Protein AF-A0A383BVG7-F1 (afdb_monomer)

Sequence (72 aa):
MQLVQKPAGFTPQGVIDYKGTDILRIPEFQKREFRGNEISMIFQEPMTSLNPVMTVGAQIVEVIIRHQHLSH

Radius of gyration: 15.14 Å; Cα contacts (8 Å, |Δi|>4): 24; chains: 1; bounding box: 39×27×32 Å

Secondary structure (DSSP, 8-state):
--SSPSSPS----S--EETTEETTTS-HHHHHHHBTTTB----SSGGGGS-TTS-HHHHHHHHHHHHHT---

Solvent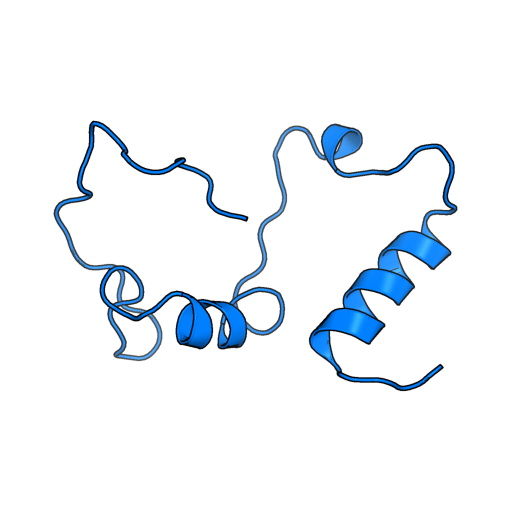-accessible surface area (backbone atoms only — not comparable to full-atom values): 5007 Å² total; per-residue (Å²): 140,68,96,70,62,82,87,48,99,65,77,84,84,82,78,50,73,54,97,90,37,51,67,79,79,56,58,75,72,63,52,53,66,42,44,76,76,76,47,76,85,84,61,96,63,55,72,79,78,56,61,90,92,51,55,71,66,58,58,55,49,52,54,48,33,73,74,66,73,54,80,134

InterPro domains:
  IPR027417 P-loop containing nucleoside triphosphate hydrolase [G3DSA:3.40.50.300] (3-72)
  IPR027417 P-loop containing nucleoside triphosphate hydrolase [SSF52540] (14-67)
  IPR050388 ABC Transporter, Nickel and Peptide Import [PTHR43297] (1-71)

pLDDT: mean 79.61, std 10.25, range [56.56, 92.5]

Mean predicted aligned error: 8.05 Å

Organism: NCBI:txid408172

Structure (mmCIF, N/CA/C/O backbone):
data_AF-A0A383BVG7-F1
#
_entry.id   AF-A0A383BVG7-F1
#
loop_
_atom_site.group_PDB
_atom_site.id
_atom_site.type_symbol
_atom_site.label_atom_id
_atom_site.label_alt_id
_atom_site.label_comp_id
_atom_site.label_asym_id
_atom_site.label_entity_id
_atom_site.label_seq_id
_atom_site.pdbx_PDB_ins_code
_atom_site.Cartn_x
_atom_site.Cartn_y
_atom_site.Cartn_z
_atom_site.occupancy
_atom_site.B_iso_or_equiv
_atom_site.auth_seq_id
_atom_site.auth_comp_id
_atom_site.auth_asym_id
_atom_site.auth_atom_id
_atom_site.pdbx_PDB_model_num
ATOM 1 N N . MET A 1 1 ? -0.004 4.782 1.173 1.00 56.56 1 MET A N 1
ATOM 2 C CA . MET A 1 1 ? -0.870 5.939 0.851 1.00 56.56 1 MET A CA 1
ATOM 3 C C . MET A 1 1 ? -2.254 5.725 1.456 1.00 56.56 1 MET A C 1
ATOM 5 O O . MET A 1 1 ? -2.597 4.583 1.744 1.00 56.56 1 MET A O 1
ATOM 9 N N . GLN A 1 2 ? -3.011 6.795 1.701 1.00 63.56 2 GLN A N 1
ATOM 10 C CA . GLN A 1 2 ? -4.413 6.741 2.139 1.00 63.56 2 GLN A CA 1
ATOM 11 C C . GLN A 1 2 ? -5.297 7.362 1.056 1.00 63.56 2 GLN A C 1
ATOM 13 O O . GLN A 1 2 ? -4.904 8.373 0.484 1.00 63.56 2 GLN A O 1
ATOM 18 N N . LEU A 1 3 ? -6.463 6.761 0.786 1.00 65.38 3 LEU A N 1
ATOM 19 C CA . LEU A 1 3 ? -7.422 7.269 -0.207 1.00 65.38 3 LEU A CA 1
ATOM 20 C C . LEU A 1 3 ? -8.005 8.629 0.189 1.00 65.38 3 LEU A C 1
ATOM 22 O O . LEU A 1 3 ? -8.267 9.466 -0.664 1.00 65.38 3 LEU A O 1
ATOM 26 N N . VAL A 1 4 ? -8.180 8.851 1.491 1.00 69.75 4 VAL A N 1
ATOM 27 C CA . VAL A 1 4 ? -8.705 10.100 2.037 1.00 69.75 4 VAL A CA 1
ATOM 28 C C . VAL A 1 4 ? -7.588 10.785 2.814 1.00 69.75 4 VAL A C 1
ATOM 30 O O . VAL A 1 4 ? -7.048 10.211 3.762 1.00 69.75 4 VAL A O 1
ATOM 33 N N . GLN A 1 5 ? -7.218 11.997 2.398 1.00 62.22 5 GLN A N 1
ATOM 34 C CA . GLN A 1 5 ? -6.201 12.787 3.091 1.00 62.22 5 GLN A CA 1
ATOM 35 C C . GLN A 1 5 ? -6.748 13.363 4.400 1.00 62.22 5 GLN A C 1
ATOM 37 O O . GLN A 1 5 ? -7.917 13.736 4.489 1.00 62.22 5 GLN A O 1
ATOM 42 N N . LYS A 1 6 ? -5.891 13.434 5.425 1.00 67.81 6 LYS A N 1
ATOM 43 C CA . LYS A 1 6 ? -6.226 14.069 6.702 1.00 67.81 6 LYS A CA 1
ATOM 44 C C . LYS A 1 6 ? -5.866 15.566 6.685 1.00 67.81 6 LYS A C 1
ATOM 46 O O . LYS A 1 6 ? -4.826 15.904 6.128 1.00 67.81 6 LYS A O 1
ATOM 51 N N . PRO A 1 7 ? -6.647 16.431 7.360 1.00 60.97 7 PRO A N 1
ATOM 52 C CA . PRO A 1 7 ? -7.894 16.114 8.050 1.00 60.97 7 PRO A CA 1
ATOM 53 C C . PRO A 1 7 ? -9.026 15.918 7.038 1.00 60.97 7 PRO A C 1
ATOM 55 O O . PRO A 1 7 ? -9.346 16.801 6.250 1.00 60.97 7 PRO A O 1
ATOM 58 N N . ALA A 1 8 ? -9.638 14.740 7.069 1.00 60.69 8 ALA A N 1
ATOM 59 C CA . ALA A 1 8 ? -10.835 14.493 6.298 1.00 60.69 8 ALA A CA 1
ATOM 60 C C . ALA A 1 8 ? -11.980 15.198 7.029 1.00 60.69 8 ALA A C 1
ATOM 62 O O . ALA A 1 8 ? -12.161 14.968 8.223 1.00 60.69 8 ALA A O 1
ATOM 63 N N . GLY A 1 9 ? -12.794 15.995 6.333 1.00 58.50 9 GLY A N 1
ATOM 64 C CA . GLY A 1 9 ? -14.072 16.484 6.881 1.00 58.50 9 GLY A CA 1
ATOM 65 C C . GLY A 1 9 ? -15.063 15.353 7.211 1.00 58.50 9 GLY A C 1
ATOM 66 O O . GLY A 1 9 ? -16.150 15.602 7.720 1.00 58.50 9 GLY A O 1
ATOM 67 N N . PHE A 1 10 ? -14.679 14.108 6.925 1.00 62.53 10 PHE A N 1
ATOM 68 C CA . PHE A 1 10 ? -15.400 12.887 7.216 1.00 62.53 10 PHE A CA 1
ATOM 69 C C . PHE A 1 10 ? -14.554 12.001 8.134 1.00 62.53 10 PHE A C 1
ATOM 71 O O . PHE A 1 10 ? -13.536 11.445 7.716 1.00 62.53 10 PHE A O 1
ATOM 78 N N . THR A 1 11 ? -14.995 11.843 9.380 1.00 62.53 11 THR A N 1
ATOM 79 C CA . THR A 1 11 ? -14.535 10.753 10.243 1.00 62.53 11 THR A CA 1
ATOM 80 C C . THR A 1 11 ? -15.390 9.535 9.907 1.00 62.53 11 THR A C 1
ATOM 82 O O . THR A 1 11 ? -16.594 9.583 10.171 1.00 62.53 11 THR A O 1
ATOM 85 N N . PRO A 1 12 ? -14.823 8.457 9.336 1.00 65.56 12 PRO A N 1
ATOM 86 C CA . PRO A 1 12 ? -15.587 7.248 9.073 1.00 65.56 12 PRO A CA 1
ATOM 87 C C . PRO A 1 12 ? -16.204 6.748 10.379 1.00 65.56 12 PRO A C 1
ATOM 89 O O . PRO A 1 12 ? -15.489 6.442 11.332 1.00 65.56 12 PRO A O 1
ATOM 92 N N . GLN A 1 13 ? -17.533 6.710 10.438 1.00 73.38 13 GLN A N 1
ATOM 93 C CA . GLN A 1 13 ? -18.255 6.038 11.510 1.00 73.38 13 GLN A CA 1
ATOM 94 C C . GLN A 1 13 ? -18.390 4.570 11.113 1.00 73.38 13 GLN A C 1
ATOM 96 O O . GLN A 1 13 ? -18.823 4.267 10.003 1.00 73.38 13 GLN A O 1
ATOM 101 N N . GLY A 1 14 ? -17.978 3.664 11.995 1.00 83.31 14 GLY A N 1
ATOM 102 C CA . GLY A 1 14 ? -18.012 2.227 11.738 1.00 83.31 14 GLY A CA 1
ATOM 103 C C . GLY A 1 14 ? -16.748 1.515 12.199 1.00 83.31 14 GLY A C 1
ATOM 104 O O . GLY A 1 14 ? -15.877 2.104 12.839 1.00 83.31 14 GLY A O 1
ATOM 105 N N . VAL A 1 15 ? -16.691 0.227 11.879 1.00 87.62 15 VAL A N 1
ATOM 106 C CA . VAL A 1 15 ? -15.581 -0.677 12.184 1.00 87.62 15 VAL A CA 1
ATOM 107 C C . VAL A 1 15 ? -15.198 -1.368 10.887 1.00 87.62 15 VAL A C 1
ATOM 109 O O . VAL A 1 15 ? -16.075 -1.847 10.167 1.00 87.62 15 VAL A O 1
ATOM 112 N N . ILE A 1 16 ? -13.901 -1.420 10.592 1.00 88.62 16 ILE A N 1
ATOM 113 C CA . ILE A 1 16 ? -13.381 -2.318 9.560 1.00 88.62 16 ILE A CA 1
ATOM 114 C C . ILE A 1 16 ? -12.602 -3.396 10.295 1.00 88.62 16 ILE A C 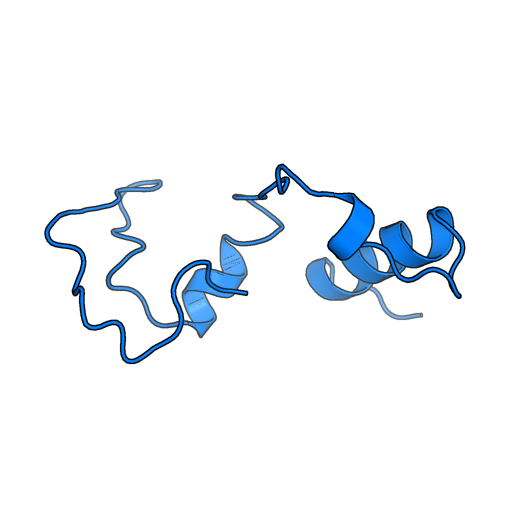1
ATOM 116 O O . ILE A 1 16 ? -11.453 -3.177 10.671 1.00 88.62 16 ILE A O 1
ATOM 120 N N . ASP A 1 17 ? -13.253 -4.533 10.532 1.00 92.50 17 ASP A N 1
ATOM 121 C CA . ASP A 1 17 ? -12.601 -5.678 11.155 1.00 92.50 17 ASP A CA 1
ATOM 122 C C . ASP A 1 17 ? -11.791 -6.442 10.110 1.00 92.50 17 ASP A C 1
ATOM 124 O O . ASP A 1 17 ? -12.316 -6.897 9.091 1.00 92.50 17 ASP A O 1
ATOM 128 N N . TYR A 1 18 ? -10.496 -6.567 10.366 1.00 91.62 18 TYR A N 1
ATOM 129 C CA . TYR A 1 18 ? -9.615 -7.452 9.629 1.00 91.62 18 TYR A CA 1
ATOM 130 C C . TYR A 1 18 ? -8.882 -8.330 10.637 1.00 91.62 18 TYR A C 1
ATOM 132 O O . TYR A 1 18 ? -8.105 -7.835 11.453 1.00 91.62 18 TYR A O 1
ATOM 140 N N . LYS A 1 19 ? -9.156 -9.640 10.599 1.00 90.88 19 LYS A N 1
ATOM 141 C CA . LYS A 1 19 ? -8.581 -10.634 11.523 1.00 90.88 19 LYS A CA 1
ATOM 142 C C . LYS A 1 19 ? -8.763 -10.259 13.008 1.00 90.88 19 LYS A C 1
ATOM 144 O O . LYS A 1 19 ? -7.842 -10.432 13.803 1.00 90.88 19 LYS A O 1
ATOM 149 N N . GLY A 1 20 ? -9.931 -9.732 13.388 1.00 91.56 20 GLY A N 1
ATOM 150 C CA . GLY A 1 20 ? -10.224 -9.330 14.769 1.00 91.56 20 GLY A CA 1
ATOM 151 C C . GLY A 1 20 ? -9.588 -8.003 15.192 1.00 91.56 20 GLY A C 1
ATOM 152 O O . GLY A 1 20 ? -9.590 -7.672 16.378 1.00 91.56 20 GLY A O 1
ATOM 153 N N . THR A 1 21 ? -9.003 -7.258 14.249 1.00 91.19 21 THR A N 1
ATOM 154 C CA . THR A 1 21 ? -8.429 -5.931 14.483 1.00 91.19 21 THR A CA 1
ATOM 155 C C . THR A 1 21 ? -9.220 -4.881 13.715 1.00 91.19 21 THR A C 1
ATOM 157 O O . THR A 1 21 ? -9.341 -4.954 12.493 1.00 91.19 21 THR A O 1
ATOM 160 N N . ASP A 1 22 ? -9.703 -3.853 14.417 1.00 92.19 22 ASP A N 1
ATOM 161 C CA . ASP A 1 22 ? -10.305 -2.679 13.783 1.00 92.19 22 ASP A CA 1
ATOM 162 C C . ASP A 1 22 ? -9.220 -1.783 13.165 1.00 92.19 22 ASP A C 1
ATOM 164 O O . ASP A 1 22 ? -8.598 -0.945 13.832 1.00 92.19 22 ASP A O 1
ATOM 168 N N . ILE A 1 23 ? -8.995 -1.943 11.860 1.00 89.75 23 ILE A N 1
ATOM 169 C CA . ILE A 1 23 ? -7.894 -1.282 11.150 1.00 89.75 23 ILE A CA 1
ATOM 170 C C . ILE A 1 23 ? -8.093 0.232 10.980 1.00 89.75 23 ILE A C 1
ATOM 172 O O . ILE A 1 23 ? -7.158 0.938 10.585 1.00 89.75 23 ILE A O 1
ATOM 176 N N . LEU A 1 24 ? -9.279 0.769 11.294 1.00 85.81 24 LEU A N 1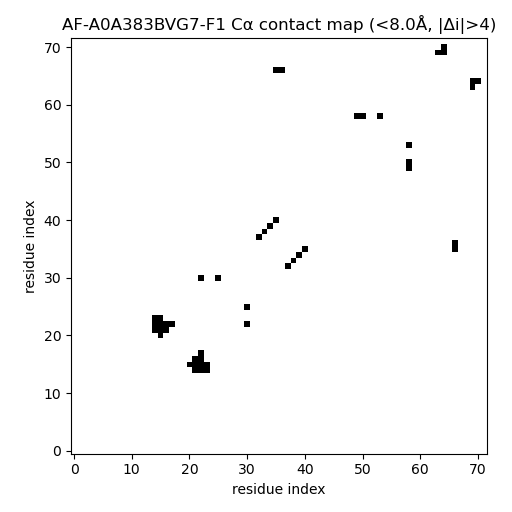
ATOM 177 C CA . LEU A 1 24 ? -9.499 2.217 11.328 1.00 85.81 24 LEU A CA 1
ATOM 178 C C . LEU A 1 24 ? -8.843 2.868 12.551 1.00 85.81 24 LEU A C 1
ATOM 180 O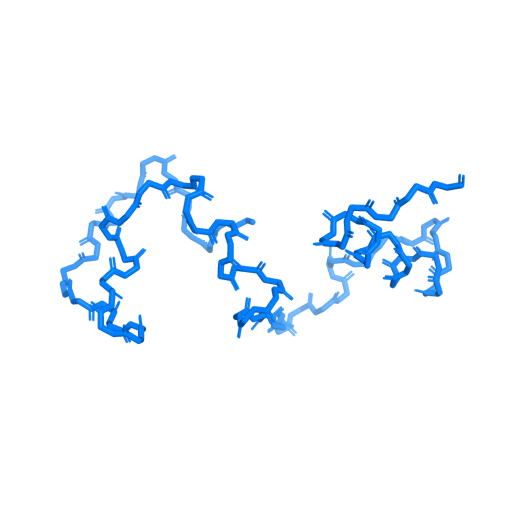 O . LEU A 1 24 ? -8.391 4.015 12.458 1.00 85.81 24 LEU A O 1
ATOM 184 N N . ARG A 1 25 ? -8.764 2.142 13.673 1.00 87.00 25 ARG A N 1
ATOM 185 C CA . ARG A 1 25 ? -8.379 2.677 14.991 1.00 87.00 25 ARG A CA 1
ATOM 186 C C . ARG A 1 25 ? -6.920 2.442 15.376 1.00 87.00 25 ARG A C 1
ATOM 188 O O . ARG A 1 25 ? -6.439 3.066 16.318 1.00 87.00 25 ARG A O 1
ATOM 195 N N . ILE A 1 26 ? -6.200 1.598 14.646 1.00 89.38 26 ILE A N 1
ATOM 196 C CA . ILE A 1 26 ? -4.778 1.340 14.899 1.00 89.38 26 ILE A CA 1
ATOM 197 C C . ILE A 1 26 ? -3.867 2.496 14.419 1.00 89.38 26 ILE A C 1
ATOM 199 O O . ILE A 1 26 ? -4.229 3.236 13.494 1.00 89.38 26 ILE A O 1
ATOM 203 N N . PRO A 1 27 ? -2.663 2.668 14.999 1.00 88.19 27 PRO A N 1
ATOM 204 C CA . PRO A 1 27 ? -1.669 3.639 14.531 1.00 88.19 27 PRO A CA 1
ATOM 205 C C . PRO A 1 27 ? -1.159 3.359 13.105 1.00 88.19 27 PRO A C 1
ATOM 207 O O . PRO A 1 27 ? -1.113 2.215 12.659 1.00 88.19 27 PRO A O 1
ATOM 210 N N . GLU A 1 28 ? -0.680 4.389 12.389 1.00 85.44 28 GLU A N 1
ATOM 211 C CA . GLU A 1 28 ? -0.189 4.233 11.002 1.00 85.44 28 GLU A CA 1
ATOM 212 C C . GLU A 1 28 ? 0.972 3.242 10.855 1.00 85.44 28 GLU A C 1
ATOM 214 O O . GLU A 1 28 ? 1.110 2.643 9.791 1.00 85.44 28 GLU A O 1
ATOM 219 N N . PHE A 1 29 ? 1.804 3.059 11.886 1.00 86.56 29 PHE A N 1
ATOM 220 C CA . PHE A 1 29 ? 2.900 2.094 11.812 1.00 86.56 29 PHE A CA 1
ATOM 221 C C . PHE A 1 29 ? 2.393 0.651 11.747 1.00 86.56 29 PHE A C 1
ATOM 223 O O . PHE A 1 29 ? 2.891 -0.101 10.921 1.00 86.56 29 PHE A O 1
ATOM 230 N N . GLN A 1 30 ? 1.346 0.314 12.505 1.00 87.00 30 GLN A N 1
ATOM 231 C CA . GLN A 1 30 ? 0.705 -1.005 12.450 1.00 87.00 30 GLN A CA 1
ATOM 232 C C . GLN A 1 30 ? -0.044 -1.196 11.129 1.00 87.00 30 GLN A C 1
ATOM 234 O O . GLN A 1 30 ? -0.011 -2.266 10.536 1.00 87.00 30 GLN A O 1
ATOM 239 N N . LYS A 1 31 ? -0.642 -0.131 10.574 1.00 87.88 31 LYS A N 1
ATOM 240 C CA . LYS A 1 31 ? -1.269 -0.204 9.238 1.00 87.88 31 LYS A CA 1
ATOM 241 C C . LYS A 1 31 ? -0.291 -0.609 8.136 1.00 87.88 31 LYS A C 1
ATOM 243 O O . LYS A 1 31 ? -0.731 -1.148 7.123 1.00 87.88 31 LYS A O 1
ATOM 248 N N . ARG A 1 32 ? 1.006 -0.307 8.283 1.00 83.81 32 ARG A N 1
ATOM 249 C CA . ARG A 1 32 ? 2.027 -0.702 7.300 1.00 83.81 32 ARG A CA 1
ATOM 250 C C . ARG A 1 32 ? 2.269 -2.208 7.274 1.00 83.81 32 ARG A C 1
ATOM 252 O O . ARG A 1 32 ? 2.643 -2.694 6.221 1.00 83.81 32 ARG A O 1
ATOM 259 N N . GLU A 1 33 ? 2.021 -2.922 8.369 1.00 84.38 33 GLU A N 1
ATOM 260 C CA . GLU A 1 33 ? 2.194 -4.381 8.432 1.00 84.38 33 GLU A CA 1
ATOM 261 C C . GLU A 1 33 ? 1.154 -5.101 7.562 1.00 84.38 33 GLU A C 1
ATOM 263 O O . GLU A 1 33 ? 1.478 -6.052 6.855 1.00 84.38 33 GLU A O 1
ATOM 268 N N . PHE A 1 34 ? -0.077 -4.580 7.530 1.00 86.56 34 PHE A N 1
ATOM 269 C CA . PHE A 1 34 ? -1.142 -5.112 6.679 1.00 86.56 34 PHE A CA 1
ATOM 270 C C . PHE A 1 34 ? -0.999 -4.682 5.214 1.00 86.56 34 PHE A C 1
ATOM 272 O O . PHE A 1 34 ? -1.278 -5.454 4.301 1.00 86.56 34 PHE A O 1
ATOM 279 N N . ARG A 1 35 ? -0.596 -3.433 4.956 1.00 86.38 35 ARG A N 1
ATOM 280 C CA . ARG A 1 35 ? -0.540 -2.878 3.594 1.00 86.38 35 ARG A CA 1
ATOM 281 C C . ARG A 1 35 ? 0.575 -3.512 2.765 1.00 86.38 35 ARG A C 1
ATOM 283 O O . ARG A 1 35 ? 1.708 -3.614 3.212 1.00 86.38 35 ARG A O 1
ATOM 290 N N . GLY A 1 36 ? 0.260 -3.874 1.526 1.00 78.19 36 GLY A N 1
ATOM 291 C CA . GLY A 1 36 ? 1.213 -4.427 0.561 1.00 78.19 36 GLY A CA 1
ATOM 292 C C . GLY A 1 36 ? 1.532 -5.908 0.775 1.00 78.19 36 GLY A C 1
ATOM 293 O O . GLY A 1 36 ? 1.740 -6.611 -0.208 1.00 78.19 36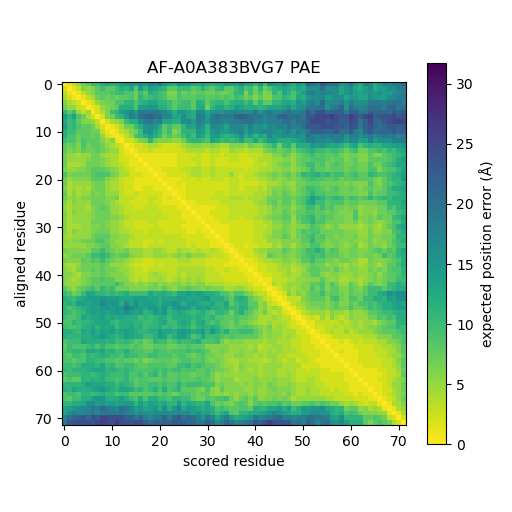 GLY A O 1
ATOM 294 N N . ASN A 1 37 ? 1.519 -6.392 2.023 1.00 80.88 37 ASN A N 1
ATOM 295 C CA . ASN A 1 37 ? 1.726 -7.807 2.339 1.00 80.88 37 ASN A C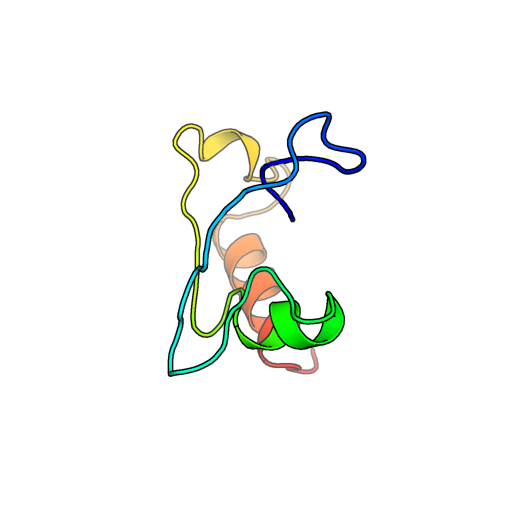A 1
ATOM 296 C C . ASN A 1 37 ? 0.406 -8.590 2.426 1.00 80.88 37 ASN A C 1
ATOM 298 O O . ASN A 1 37 ? 0.259 -9.638 1.808 1.00 80.88 37 ASN A O 1
ATOM 302 N N . GLU A 1 38 ? -0.574 -8.065 3.165 1.00 87.44 38 GLU A N 1
ATOM 303 C CA . GLU A 1 38 ? -1.864 -8.733 3.380 1.00 87.44 38 GLU A CA 1
ATOM 304 C C . GLU A 1 38 ? -3.017 -8.077 2.615 1.00 87.44 38 GLU A C 1
ATOM 306 O O . GLU A 1 38 ? -3.923 -8.751 2.131 1.00 87.44 38 GLU A O 1
ATOM 311 N N . ILE A 1 39 ? -2.985 -6.749 2.505 1.00 88.19 39 ILE A N 1
ATOM 312 C CA . ILE A 1 39 ? -4.006 -5.934 1.856 1.00 88.19 39 ILE A CA 1
ATOM 313 C C . ILE A 1 39 ? -3.322 -5.060 0.811 1.00 88.19 39 ILE A C 1
ATOM 315 O O . ILE A 1 39 ? -2.559 -4.145 1.137 1.00 88.19 39 ILE A O 1
ATOM 319 N N . SER A 1 40 ? -3.650 -5.311 -0.451 1.00 85.69 40 SER A N 1
ATOM 320 C CA . SER A 1 40 ? -3.156 -4.555 -1.601 1.00 85.69 40 SER A CA 1
ATOM 321 C C . SER A 1 40 ? -4.316 -3.914 -2.350 1.00 85.69 40 SER A C 1
ATOM 323 O O . SER A 1 40 ? -5.451 -4.379 -2.291 1.00 85.69 40 SER A O 1
ATOM 325 N N . MET A 1 41 ? -4.036 -2.812 -3.037 1.00 83.69 41 MET A N 1
ATOM 326 C CA . MET A 1 41 ? -5.042 -2.021 -3.740 1.00 83.69 41 MET A CA 1
ATOM 327 C C . MET A 1 41 ? -4.593 -1.795 -5.180 1.00 83.69 41 MET A C 1
ATOM 329 O O . MET A 1 41 ? -3.454 -1.397 -5.412 1.00 83.69 41 MET A O 1
ATOM 333 N N . ILE A 1 42 ? -5.503 -2.016 -6.129 1.00 81.19 42 ILE A N 1
ATOM 334 C CA . ILE A 1 42 ? -5.319 -1.681 -7.542 1.00 81.19 42 ILE A CA 1
ATOM 335 C C . ILE A 1 42 ? -6.235 -0.496 -7.845 1.00 81.19 42 ILE A C 1
ATOM 337 O O . ILE A 1 42 ? -7.448 -0.580 -7.654 1.00 81.19 42 ILE A O 1
ATOM 341 N N . PHE A 1 43 ? -5.652 0.619 -8.278 1.00 79.62 43 PHE A N 1
ATOM 342 C CA . PHE A 1 43 ? -6.411 1.813 -8.641 1.00 79.62 43 PHE A CA 1
ATOM 343 C C . PHE A 1 43 ? -7.078 1.646 -10.009 1.00 79.62 43 PHE A C 1
ATOM 345 O O . PHE A 1 43 ? -6.519 1.009 -10.899 1.00 79.62 43 PHE A O 1
ATOM 352 N N . GLN A 1 44 ? -8.255 2.256 -10.185 1.00 79.69 44 GLN A N 1
ATOM 353 C CA . GLN A 1 44 ? -8.985 2.238 -11.461 1.00 79.69 44 GLN A CA 1
ATOM 354 C C . GLN A 1 44 ? -8.268 3.026 -12.572 1.00 79.69 44 GLN A C 1
ATOM 356 O O . GLN A 1 44 ? -8.453 2.723 -13.746 1.00 79.69 44 GLN A O 1
ATOM 361 N N . GLU A 1 45 ? -7.389 3.966 -12.209 1.00 81.75 45 GLU A N 1
ATOM 362 C CA . GLU A 1 45 ? -6.473 4.663 -13.121 1.00 81.75 45 GLU A CA 1
ATOM 363 C C . GLU A 1 45 ? -5.022 4.194 -12.893 1.00 81.75 45 GLU A C 1
ATOM 365 O O . GLU A 1 45 ? -4.186 4.959 -12.400 1.00 81.75 45 GLU A O 1
ATOM 370 N N . PRO A 1 46 ? -4.684 2.931 -13.219 1.00 67.25 46 PRO A N 1
ATOM 371 C CA . PRO A 1 46 ? -3.397 2.330 -12.858 1.00 67.25 46 PRO A CA 1
ATOM 372 C C . PRO A 1 46 ? -2.203 3.061 -13.486 1.00 67.25 46 PRO A C 1
ATOM 374 O O . PRO A 1 46 ? -1.112 3.068 -12.921 1.00 67.25 46 PRO A O 1
ATOM 377 N N . MET A 1 47 ? -2.423 3.733 -14.620 1.00 70.94 47 MET A N 1
ATOM 378 C CA . MET A 1 47 ? -1.403 4.494 -15.344 1.00 70.94 47 MET A CA 1
ATOM 379 C C . MET A 1 47 ? -0.799 5.633 -14.511 1.00 70.94 47 MET A C 1
ATOM 381 O O . MET A 1 47 ? 0.370 5.952 -14.690 1.00 70.94 47 MET A O 1
ATOM 385 N N . THR A 1 48 ? -1.556 6.212 -13.571 1.00 72.31 48 THR A N 1
ATOM 386 C CA . THR A 1 48 ? -1.073 7.298 -12.692 1.00 72.31 48 THR A CA 1
ATOM 387 C C . THR A 1 48 ? -0.048 6.831 -11.659 1.00 72.31 48 THR A C 1
ATOM 389 O O . THR A 1 48 ? 0.704 7.637 -11.120 1.00 72.31 48 THR A O 1
ATOM 392 N N . SER A 1 49 ? -0.016 5.527 -11.373 1.00 73.44 49 SER A N 1
ATOM 393 C CA . SER A 1 49 ? 0.888 4.927 -10.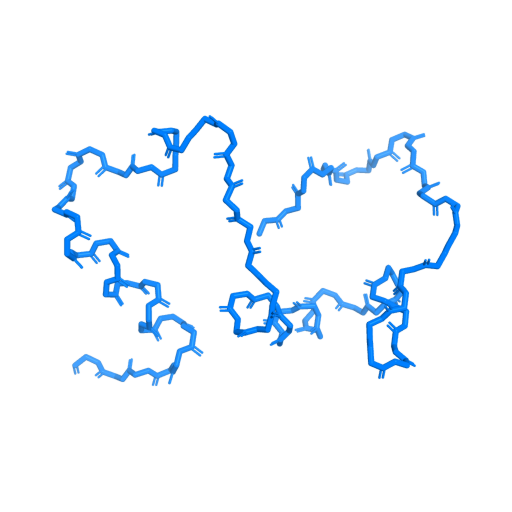389 1.00 73.44 49 SER A CA 1
ATOM 394 C C . SER A 1 49 ? 2.202 4.441 -11.006 1.00 73.44 49 SER A C 1
ATOM 396 O O . SER A 1 49 ? 3.106 4.058 -10.267 1.00 73.44 49 SER A O 1
ATOM 398 N N . LEU A 1 50 ? 2.309 4.442 -12.340 1.00 77.56 50 LEU A N 1
ATOM 399 C CA . LEU A 1 50 ? 3.502 4.006 -13.057 1.00 77.56 50 LEU A CA 1
ATOM 400 C C . LEU A 1 50 ? 4.440 5.185 -13.310 1.00 77.56 50 LEU A C 1
ATOM 402 O O . LEU A 1 50 ? 4.033 6.229 -13.817 1.00 77.56 50 LEU A O 1
ATOM 406 N N . ASN A 1 51 ? 5.721 4.994 -13.010 1.00 80.81 51 ASN A N 1
ATOM 407 C CA . ASN A 1 51 ? 6.761 5.951 -13.353 1.00 80.81 51 ASN A CA 1
ATOM 408 C C . ASN A 1 51 ? 7.235 5.714 -14.804 1.00 80.81 51 ASN A C 1
ATOM 410 O O . ASN A 1 51 ? 7.865 4.685 -15.065 1.00 80.81 51 ASN A O 1
ATOM 414 N N . PRO A 1 52 ? 6.991 6.640 -15.753 1.00 81.25 52 PRO A N 1
ATOM 415 C CA . PRO A 1 52 ? 7.317 6.434 -17.165 1.00 81.25 52 PRO A CA 1
ATOM 416 C C . PRO A 1 52 ? 8.823 6.380 -17.454 1.00 81.25 52 PRO A C 1
ATOM 418 O O . PRO A 1 52 ? 9.210 5.925 -18.527 1.00 81.25 52 PRO A O 1
ATOM 421 N N . VAL A 1 53 ? 9.683 6.813 -16.522 1.00 89.50 53 VAL A N 1
ATOM 422 C CA . VAL A 1 53 ? 11.145 6.719 -16.684 1.00 89.50 53 VAL A CA 1
ATOM 423 C C . VAL A 1 53 ? 11.733 5.398 -16.174 1.00 89.50 53 VAL A C 1
ATOM 425 O O . VAL A 1 53 ? 12.946 5.209 -16.221 1.00 89.50 53 VAL A O 1
ATOM 428 N N . MET A 1 54 ? 10.901 4.475 -15.684 1.00 87.12 54 MET A N 1
ATOM 429 C CA . MET A 1 54 ? 11.329 3.166 -15.192 1.00 87.12 54 MET A CA 1
ATOM 430 C C . MET A 1 54 ? 10.706 2.029 -15.997 1.00 87.12 54 MET A C 1
ATOM 432 O O . MET A 1 54 ? 9.531 2.065 -16.359 1.00 87.12 54 MET A O 1
ATOM 436 N N . THR A 1 55 ? 11.468 0.954 -16.197 1.00 90.25 55 THR A N 1
ATOM 437 C CA . THR A 1 55 ? 10.914 -0.284 -16.755 1.00 90.25 55 THR A CA 1
ATOM 438 C C . THR A 1 55 ? 9.897 -0.900 -15.795 1.00 90.25 55 THR A C 1
ATOM 440 O O . THR A 1 55 ? 9.982 -0.731 -14.577 1.00 90.25 55 THR A O 1
ATOM 443 N N . VAL A 1 56 ? 8.950 -1.667 -16.341 1.00 85.88 56 VAL A N 1
ATOM 444 C CA . VAL A 1 56 ? 7.942 -2.388 -15.544 1.00 85.88 56 VAL A CA 1
ATOM 445 C C . VAL A 1 56 ? 8.611 -3.288 -14.498 1.00 85.88 56 VAL A C 1
ATOM 447 O O . VAL A 1 56 ? 8.223 -3.275 -13.334 1.00 85.88 56 VAL A O 1
ATOM 450 N N . GLY A 1 57 ? 9.665 -4.013 -14.888 1.00 88.19 57 GLY A N 1
ATOM 451 C CA . GLY A 1 57 ? 10.413 -4.881 -13.977 1.00 88.19 57 GLY A CA 1
ATOM 452 C C . GLY A 1 57 ? 11.053 -4.123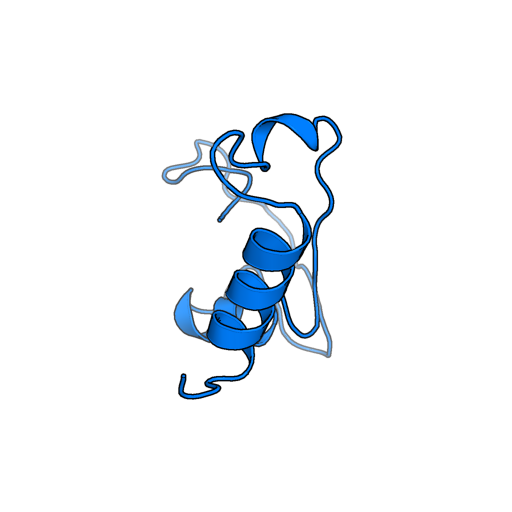 -12.811 1.00 88.19 57 GLY A C 1
ATOM 453 O O . GLY A 1 57 ? 10.923 -4.555 -11.670 1.00 88.19 57 GLY A O 1
ATOM 454 N N . ALA A 1 58 ? 11.678 -2.969 -13.071 1.00 89.00 58 ALA A N 1
ATOM 455 C CA . ALA A 1 58 ? 12.301 -2.163 -12.021 1.00 89.00 58 ALA A CA 1
ATOM 456 C C . ALA A 1 58 ? 11.275 -1.665 -10.986 1.00 89.00 58 ALA A C 1
ATOM 458 O O . ALA A 1 58 ? 11.546 -1.699 -9.789 1.00 89.00 58 ALA A O 1
ATOM 459 N N . GLN A 1 59 ? 10.080 -1.269 -11.435 1.00 86.81 59 GLN A N 1
ATOM 460 C CA . GLN A 1 59 ? 9.002 -0.820 -10.545 1.00 86.81 59 GLN A CA 1
ATOM 461 C C . GLN A 1 59 ? 8.450 -1.966 -9.686 1.00 86.81 59 GLN A C 1
ATOM 463 O O . GLN A 1 59 ? 8.201 -1.783 -8.496 1.00 86.81 59 GLN A O 1
ATOM 468 N N . ILE A 1 60 ? 8.307 -3.167 -10.257 1.00 86.31 60 ILE A N 1
ATOM 469 C CA . ILE A 1 60 ? 7.880 -4.361 -9.509 1.00 86.31 60 ILE A CA 1
ATOM 470 C C . ILE A 1 60 ? 8.920 -4.733 -8.442 1.00 86.31 60 ILE A C 1
ATOM 472 O O . ILE A 1 60 ? 8.561 -4.979 -7.290 1.00 86.31 60 ILE A O 1
ATOM 476 N N . VAL A 1 61 ? 10.207 -4.744 -8.801 1.00 88.56 61 VAL A N 1
ATOM 477 C CA . VAL A 1 61 ? 11.302 -5.095 -7.881 1.00 88.56 61 VAL A CA 1
ATOM 478 C C . VAL A 1 61 ? 11.404 -4.099 -6.724 1.00 88.56 61 VAL A C 1
ATOM 480 O O . VAL A 1 61 ? 11.565 -4.520 -5.579 1.00 88.56 61 VAL A O 1
ATOM 483 N N . GLU A 1 62 ? 11.239 -2.799 -6.980 1.00 84.00 62 GLU A N 1
ATOM 484 C CA . GLU A 1 62 ? 11.255 -1.771 -5.933 1.00 84.00 62 GLU A CA 1
ATOM 485 C C . GLU A 1 62 ? 10.200 -2.034 -4.846 1.00 84.00 62 GLU A C 1
ATOM 487 O O . GLU A 1 62 ? 10.487 -1.915 -3.650 1.00 84.00 62 GLU A O 1
ATOM 492 N N . VAL A 1 63 ? 8.986 -2.428 -5.244 1.00 81.50 63 VAL A N 1
ATOM 493 C CA . VAL A 1 63 ? 7.915 -2.764 -4.297 1.00 81.50 63 VAL A CA 1
ATOM 494 C C . VAL A 1 63 ? 8.322 -3.950 -3.426 1.00 81.50 63 VAL A C 1
ATOM 496 O O . VAL A 1 63 ? 8.141 -3.890 -2.209 1.00 81.50 63 VAL A O 1
ATOM 499 N N . ILE A 1 64 ? 8.911 -4.994 -4.012 1.00 83.06 64 ILE A N 1
ATOM 500 C CA . ILE A 1 64 ? 9.342 -6.192 -3.279 1.00 83.06 64 ILE A CA 1
ATOM 501 C C . ILE A 1 64 ? 10.448 -5.844 -2.277 1.00 83.06 64 ILE A C 1
ATOM 503 O O . ILE A 1 64 ? 10.328 -6.189 -1.103 1.00 83.06 64 ILE A O 1
ATOM 507 N N . ILE A 1 65 ? 11.480 -5.108 -2.701 1.00 83.75 65 ILE A N 1
ATOM 508 C CA . ILE A 1 65 ? 12.590 -4.677 -1.834 1.00 83.75 65 ILE A CA 1
ATOM 509 C C . ILE A 1 65 ? 12.063 -3.917 -0.611 1.00 83.75 65 ILE A C 1
ATOM 511 O O . ILE A 1 65 ? 12.418 -4.238 0.524 1.00 83.75 65 ILE A O 1
ATOM 515 N N . ARG A 1 66 ? 11.163 -2.949 -0.829 1.00 79.38 66 ARG A N 1
ATOM 516 C CA . ARG A 1 66 ? 10.611 -2.107 0.244 1.00 79.38 66 ARG A CA 1
ATOM 517 C C . ARG A 1 66 ? 9.745 -2.872 1.245 1.00 79.38 66 ARG A C 1
ATOM 519 O O . ARG A 1 66 ? 9.689 -2.461 2.399 1.00 79.38 66 ARG A O 1
ATOM 526 N N . HIS A 1 67 ? 9.064 -3.938 0.824 1.00 76.69 67 HIS A N 1
ATOM 527 C CA . HIS A 1 67 ? 8.157 -4.691 1.701 1.00 76.69 67 HIS A CA 1
ATOM 528 C C . HIS A 1 67 ? 8.809 -5.934 2.318 1.00 76.69 67 HIS A C 1
ATOM 530 O O . HIS A 1 67 ? 8.387 -6.363 3.388 1.00 76.69 67 HIS A O 1
ATOM 536 N N . GLN A 1 68 ? 9.850 -6.491 1.694 1.00 78.50 68 GLN A N 1
ATOM 537 C CA . GLN A 1 68 ? 10.544 -7.684 2.190 1.00 78.50 68 GLN A CA 1
ATOM 538 C C . GLN A 1 68 ? 11.895 -7.395 2.857 1.00 78.50 68 GLN A C 1
ATOM 540 O O . GLN A 1 68 ? 12.578 -8.333 3.255 1.00 78.50 68 GLN A O 1
ATOM 545 N N . HIS A 1 69 ? 12.277 -6.121 3.021 1.00 69.12 69 HIS A N 1
ATOM 546 C CA . HIS A 1 69 ? 13.560 -5.714 3.617 1.00 69.12 69 HIS A CA 1
ATOM 547 C C . HIS A 1 69 ? 14.773 -6.381 2.945 1.00 69.12 69 HIS A C 1
ATOM 549 O O . HIS A 1 69 ? 15.789 -6.656 3.586 1.00 69.12 69 HIS A O 1
ATOM 555 N N . LEU A 1 70 ? 14.662 -6.664 1.646 1.00 69.56 70 LEU A N 1
ATOM 556 C CA . LEU A 1 70 ? 15.751 -7.263 0.890 1.00 69.56 70 LEU A CA 1
ATOM 557 C C . LEU A 1 70 ? 16.842 -6.211 0.694 1.00 69.56 70 LEU A C 1
ATOM 559 O O . LEU A 1 70 ? 16.565 -5.067 0.340 1.00 69.56 70 LEU A O 1
ATOM 563 N N . SER A 1 71 ? 18.082 -6.597 0.972 1.00 60.44 71 SER A N 1
ATOM 564 C CA . SER A 1 71 ? 19.248 -5.752 0.714 1.00 60.44 71 SER A CA 1
ATOM 565 C C . SER A 1 71 ? 19.687 -5.941 -0.734 1.00 60.44 71 SER A C 1
ATOM 567 O O . SER A 1 71 ? 19.579 -7.048 -1.264 1.00 60.44 71 SER A O 1
ATOM 569 N N . HIS A 1 72 ? 20.120 -4.847 -1.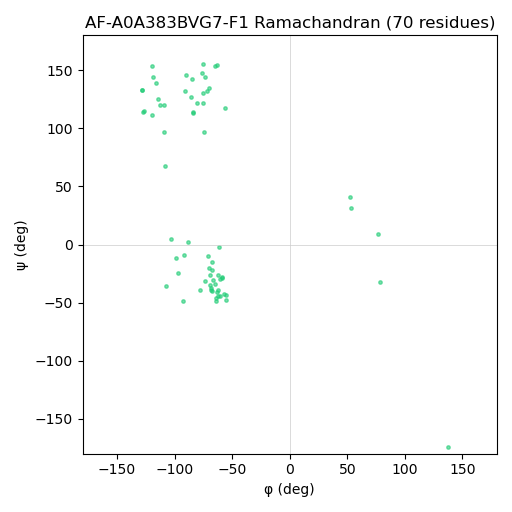357 1.00 57.00 72 HIS A N 1
ATOM 570 C CA . HIS A 1 72 ? 20.561 -4.822 -2.748 1.00 57.00 72 HIS A CA 1
ATOM 571 C C . HIS A 1 72 ? 21.914 -5.504 -2.954 1.00 57.00 72 HIS A C 1
ATOM 573 O O . HIS A 1 72 ? 22.735 -5.470 -2.008 1.00 57.00 72 HIS A O 1
#

Foldseek 3Di:
DDPADPPHPDDDDDFDDDPNDRLSPDDPVVVLLCELPPDYDQDPPNVVVDDPVDDPVVVVVVSCCVNVVDDD

Nearest PDB structures (foldseek):
  4fwi-assembly1_B  TM=8.008E-01  e=3.463E-01  Caldanaerobacter subterraneus subsp. tengcongensis MB4